Protein AF-A0A916GI77-F1 (afdb_monomer)

Foldseek 3Di:
DKDWDWDDDPQAIEIEIAEEQDPVVVVVVLVNLVPDDFRHKYKYAQVRYPYYDPVNVVVVVVLVVVPFDDDPRITIDRGRDPDD

Solvent-accessible surface area (backbone atoms only — not comparable to full-atom values): 4761 Å² total; per-residue (Å²): 122,69,46,78,47,81,46,81,55,94,65,32,35,41,36,39,37,34,28,50,35,31,70,68,44,50,54,53,47,52,54,55,55,71,72,51,64,79,89,39,41,36,37,39,36,46,74,48,45,78,46,71,37,74,62,30,49,53,49,56,54,54,41,46,77,75,67,32,47,76,57,90,52,33,37,38,37,85,62,77,76,75,90,128

Mean predicted aligned error: 5.36 Å

Sequence (84 aa):
MIKITTQHDGNSTMIRIEGVLDANALGGLRHALKAVPEAQRVTVELAGLTAISPEGRGFLMALDAIGCKLIGASLYISRLLEEV

Structure (mmCIF, N/CA/C/O backbone):
data_AF-A0A916GI77-F1
#
_entry.id   AF-A0A916GI77-F1
#
loop_
_atom_site.group_PDB
_atom_site.id
_atom_site.type_symbol
_atom_site.label_atom_id
_atom_site.label_alt_id
_atom_site.label_comp_id
_atom_site.label_asym_id
_atom_site.label_entity_id
_atom_site.label_seq_id
_atom_site.pdbx_PDB_ins_code
_atom_site.Cartn_x
_atom_site.Cartn_y
_atom_site.Cartn_z
_atom_site.occupancy
_atom_site.B_iso_or_equiv
_atom_site.auth_seq_id
_atom_site.auth_comp_id
_atom_site.auth_asym_id
_atom_site.auth_atom_id
_atom_site.pdbx_PDB_model_num
ATOM 1 N N . MET A 1 1 ? 12.752 6.191 -10.316 1.00 67.12 1 MET A N 1
ATOM 2 C CA . MET A 1 1 ? 12.552 7.190 -9.244 1.00 67.12 1 MET A CA 1
ATOM 3 C C . MET A 1 1 ? 11.199 6.912 -8.626 1.00 67.12 1 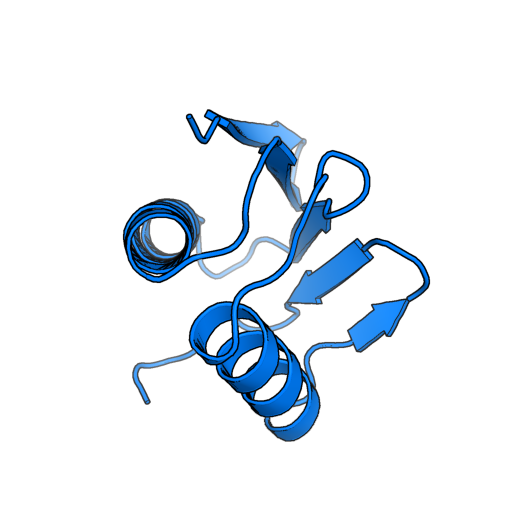MET A C 1
ATOM 5 O O . MET A 1 1 ? 10.265 6.683 -9.383 1.00 67.12 1 MET A O 1
ATOM 9 N N . ILE A 1 2 ? 11.120 6.848 -7.299 1.00 85.88 2 ILE A N 1
ATOM 10 C CA . ILE A 1 2 ? 9.862 6.611 -6.593 1.00 85.88 2 ILE A CA 1
ATOM 11 C C . ILE A 1 2 ? 9.312 7.914 -6.032 1.00 85.88 2 ILE A C 1
ATOM 13 O O . ILE A 1 2 ? 10.079 8.777 -5.603 1.00 85.88 2 ILE A O 1
ATOM 17 N N . LYS A 1 3 ? 7.988 8.035 -6.014 1.00 90.31 3 LYS A N 1
ATOM 18 C CA . LYS A 1 3 ? 7.286 9.107 -5.324 1.00 90.31 3 LYS A CA 1
ATOM 19 C C . LYS A 1 3 ? 6.273 8.511 -4.353 1.00 90.31 3 LYS A C 1
ATOM 21 O O . LYS A 1 3 ? 5.458 7.675 -4.735 1.00 90.31 3 LYS A O 1
ATOM 26 N N . ILE A 1 4 ? 6.342 8.954 -3.100 1.00 90.44 4 ILE A N 1
A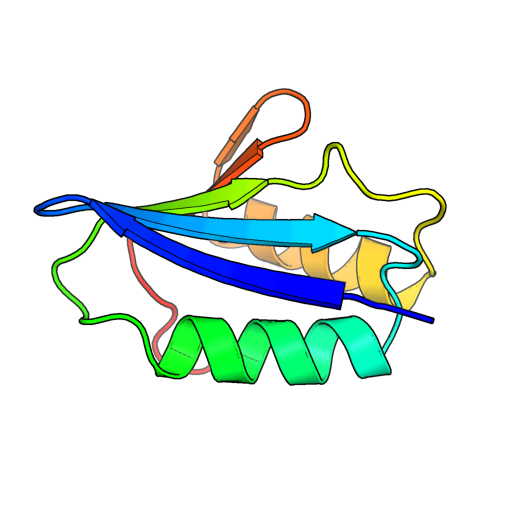TOM 27 C CA . ILE A 1 4 ? 5.405 8.585 -2.039 1.00 90.44 4 ILE A CA 1
ATOM 28 C C . ILE A 1 4 ? 4.681 9.855 -1.617 1.00 90.44 4 ILE A C 1
ATOM 30 O O . ILE A 1 4 ? 5.321 10.851 -1.285 1.00 90.44 4 ILE A O 1
ATOM 34 N N . THR A 1 5 ? 3.354 9.829 -1.673 1.00 91.81 5 THR A N 1
ATOM 35 C CA . THR A 1 5 ? 2.509 10.960 -1.274 1.00 91.81 5 THR A CA 1
ATOM 36 C C . THR A 1 5 ? 1.574 10.507 -0.167 1.00 91.81 5 THR A C 1
ATOM 38 O O . THR A 1 5 ? 0.894 9.498 -0.327 1.00 91.81 5 THR A O 1
ATOM 41 N N . THR A 1 6 ? 1.518 11.260 0.927 1.00 90.94 6 THR A N 1
ATOM 42 C CA . THR A 1 6 ? 0.616 10.991 2.050 1.00 90.94 6 THR A CA 1
ATOM 43 C C . THR A 1 6 ? -0.469 12.055 2.083 1.00 90.94 6 THR A C 1
ATOM 45 O O . THR A 1 6 ? -0.173 13.249 2.050 1.00 90.94 6 THR A O 1
ATOM 48 N N . GLN A 1 7 ? -1.723 11.624 2.145 1.00 90.50 7 GLN A N 1
ATOM 49 C CA . GLN A 1 7 ? -2.886 12.487 2.278 1.00 90.50 7 GLN A CA 1
ATOM 50 C C . GLN A 1 7 ? -3.707 12.040 3.485 1.00 90.50 7 GLN A C 1
ATOM 52 O O . GLN A 1 7 ? -4.025 10.861 3.625 1.00 90.50 7 GLN A O 1
ATOM 57 N N . HIS A 1 8 ? -4.070 12.992 4.336 1.00 87.50 8 HIS A N 1
ATOM 58 C CA . HIS A 1 8 ? -4.927 12.756 5.493 1.00 87.50 8 HIS A CA 1
ATOM 59 C C . HIS A 1 8 ? -6.347 13.231 5.177 1.00 87.50 8 HIS A C 1
ATOM 61 O O . HIS A 1 8 ? -6.525 14.348 4.690 1.00 87.50 8 HIS A O 1
ATOM 67 N N . ASP A 1 9 ? -7.343 12.392 5.453 1.00 83.94 9 ASP A N 1
ATOM 68 C CA . ASP A 1 9 ? -8.763 12.705 5.287 1.00 83.94 9 ASP A CA 1
ATOM 69 C C . ASP A 1 9 ? -9.569 12.191 6.489 1.00 83.94 9 ASP A C 1
ATOM 71 O O . ASP A 1 9 ? -9.873 11.000 6.621 1.00 83.94 9 ASP A O 1
ATOM 75 N N . GLY A 1 10 ? -9.871 13.102 7.416 1.00 84.38 10 GLY A N 1
ATOM 76 C CA . GLY A 1 10 ? -10.583 12.792 8.653 1.00 84.38 10 GLY A CA 1
ATOM 77 C C . GLY A 1 10 ? -9.896 11.685 9.457 1.00 84.38 10 GLY A C 1
ATOM 78 O O . GLY A 1 10 ? -8.802 11.876 9.983 1.00 84.38 10 GLY A O 1
ATOM 79 N N . ASN A 1 11 ? -10.551 10.523 9.559 1.00 84.88 11 ASN A N 1
ATOM 80 C CA . ASN A 1 11 ? -10.032 9.358 10.288 1.00 84.88 11 ASN A CA 1
ATOM 81 C C . ASN A 1 11 ? -9.290 8.342 9.397 1.00 84.88 11 ASN A C 1
ATOM 83 O O . ASN A 1 11 ? -9.128 7.176 9.770 1.00 84.88 11 ASN A O 1
ATOM 87 N N . SER A 1 12 ? -8.889 8.755 8.196 1.00 86.19 12 SER A N 1
ATOM 88 C CA . SER A 1 12 ? -8.184 7.901 7.247 1.00 86.19 12 SER A CA 1
ATOM 89 C C . SER A 1 12 ? -6.931 8.590 6.721 1.00 86.19 12 SER A C 1
ATOM 91 O O . SER A 1 12 ? -6.906 9.800 6.512 1.00 86.19 12 SER A O 1
ATOM 93 N N . THR A 1 13 ? -5.895 7.802 6.464 1.00 90.00 13 THR A N 1
ATOM 94 C CA . THR A 1 13 ? -4.709 8.231 5.728 1.00 90.00 13 THR A CA 1
ATOM 95 C C . THR A 1 13 ? -4.584 7.405 4.455 1.00 90.00 13 THR A C 1
ATOM 97 O O . THR A 1 13 ? -4.663 6.177 4.478 1.00 90.00 13 THR A O 1
ATOM 100 N N . MET A 1 14 ? -4.368 8.084 3.335 1.00 90.56 14 MET A N 1
ATOM 101 C CA . MET A 1 14 ? -4.060 7.474 2.052 1.00 90.56 14 MET A CA 1
ATOM 102 C C . MET A 1 14 ? -2.591 7.718 1.713 1.00 90.56 14 MET A C 1
ATOM 104 O O . MET A 1 14 ? -2.126 8.856 1.722 1.00 90.56 14 MET A O 1
ATOM 108 N N . ILE A 1 15 ? -1.863 6.650 1.404 1.00 91.25 15 ILE A N 1
ATOM 109 C CA . ILE A 1 15 ? -0.469 6.702 0.964 1.00 91.25 15 ILE A CA 1
ATOM 110 C C . ILE A 1 15 ? -0.427 6.224 -0.481 1.00 91.25 15 ILE A C 1
ATOM 112 O O . ILE A 1 15 ? -0.689 5.058 -0.754 1.00 91.25 15 ILE A O 1
ATOM 116 N N . ARG A 1 16 ? -0.090 7.102 -1.419 1.00 92.06 16 ARG A N 1
ATOM 117 C CA . ARG A 1 16 ? 0.071 6.743 -2.829 1.00 92.06 16 ARG A CA 1
ATOM 118 C C . ARG A 1 16 ? 1.532 6.475 -3.141 1.00 92.06 16 ARG A C 1
ATOM 120 O O . ARG A 1 16 ? 2.389 7.295 -2.804 1.00 92.06 16 ARG A O 1
ATOM 127 N N . ILE A 1 17 ? 1.791 5.361 -3.821 1.00 91.56 17 ILE A N 1
ATOM 128 C CA . ILE A 1 17 ? 3.120 4.987 -4.298 1.00 91.56 17 ILE A CA 1
ATOM 129 C C . ILE A 1 17 ? 3.133 4.997 -5.828 1.00 91.56 17 ILE A C 1
ATOM 131 O O . ILE A 1 17 ? 2.342 4.309 -6.472 1.00 91.56 17 ILE A O 1
ATOM 135 N N . GLU A 1 18 ? 4.056 5.762 -6.405 1.00 93.00 18 GLU A N 1
ATOM 136 C CA . GLU A 1 18 ? 4.259 5.866 -7.851 1.00 93.00 18 GLU A CA 1
ATOM 137 C C . GLU A 1 18 ? 5.689 5.446 -8.220 1.00 93.00 18 GLU A C 1
ATOM 139 O O . GLU A 1 18 ? 6.656 5.951 -7.643 1.00 93.00 18 GLU A O 1
ATOM 144 N N . GLY A 1 19 ? 5.836 4.551 -9.202 1.00 93.38 19 GLY A N 1
ATOM 145 C CA . GLY A 1 19 ? 7.133 4.072 -9.697 1.00 93.38 19 GLY A CA 1
ATOM 146 C C . GLY A 1 19 ? 7.441 2.615 -9.339 1.00 93.38 19 GLY A C 1
ATOM 147 O O . GLY A 1 19 ? 6.580 1.748 -9.437 1.00 93.38 19 GLY A O 1
ATOM 148 N N . VAL A 1 20 ? 8.690 2.316 -8.979 1.00 93.12 20 VAL A N 1
ATOM 149 C CA . VAL A 1 20 ? 9.135 0.939 -8.697 1.00 93.12 20 VAL A CA 1
ATOM 150 C C . VAL A 1 20 ? 9.053 0.657 -7.199 1.00 93.12 20 VAL A C 1
ATOM 152 O O . VAL A 1 20 ? 9.612 1.414 -6.409 1.00 93.12 20 VAL A O 1
ATOM 155 N N . LEU A 1 21 ? 8.391 -0.435 -6.806 1.00 91.06 21 LEU A N 1
ATOM 156 C CA . LEU A 1 21 ? 8.383 -0.915 -5.422 1.00 91.06 21 LEU A CA 1
ATOM 157 C C . LEU A 1 21 ? 9.637 -1.767 -5.163 1.00 91.06 21 LEU A C 1
ATOM 159 O O . LEU A 1 21 ? 9.623 -2.976 -5.391 1.00 91.06 21 LEU A O 1
ATOM 163 N N . ASP A 1 22 ? 10.714 -1.115 -4.725 1.00 91.69 22 ASP A N 1
ATOM 164 C CA . ASP A 1 22 ? 12.020 -1.700 -4.388 1.00 91.69 22 ASP A CA 1
ATOM 165 C C . ASP A 1 22 ? 12.413 -1.466 -2.912 1.00 91.69 22 ASP A C 1
ATOM 167 O O . ASP A 1 22 ? 11.639 -0.937 -2.118 1.00 91.69 22 ASP A O 1
ATOM 171 N N . ALA A 1 23 ? 13.625 -1.845 -2.500 1.00 87.56 23 ALA A N 1
ATOM 172 C CA . ALA A 1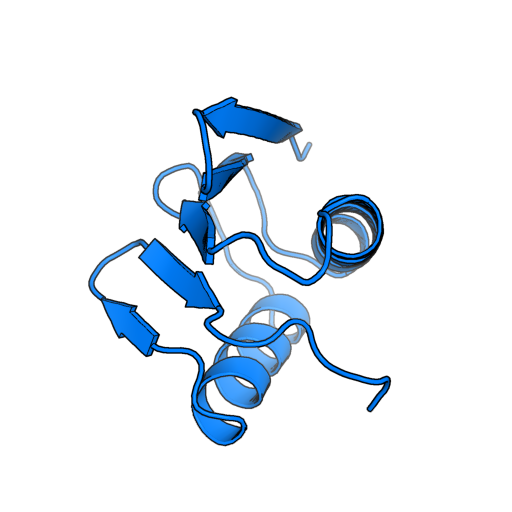 23 ? 14.075 -1.657 -1.116 1.00 87.56 23 ALA A CA 1
ATOM 173 C C . ALA A 1 23 ? 14.033 -0.186 -0.640 1.00 87.56 23 ALA A C 1
ATOM 175 O O . ALA A 1 23 ? 13.713 0.080 0.521 1.00 87.56 23 ALA A O 1
ATOM 176 N N . ASN A 1 24 ? 14.305 0.775 -1.529 1.00 87.81 24 ASN A N 1
ATOM 177 C CA . ASN A 1 24 ? 14.246 2.202 -1.206 1.00 87.81 24 ASN A CA 1
ATOM 178 C C . ASN A 1 24 ? 12.789 2.651 -1.002 1.00 87.81 24 ASN A C 1
ATOM 180 O O . ASN A 1 24 ? 12.463 3.333 -0.027 1.00 87.81 24 ASN A O 1
ATOM 184 N N . ALA A 1 25 ? 11.895 2.177 -1.874 1.00 89.12 25 ALA A N 1
ATOM 185 C CA . ALA A 1 25 ? 10.455 2.361 -1.748 1.00 89.12 25 ALA A CA 1
ATOM 186 C C . ALA A 1 25 ? 9.912 1.909 -0.396 1.00 89.12 25 ALA A C 1
ATOM 188 O O . ALA A 1 25 ? 9.133 2.614 0.244 1.00 89.12 25 ALA A O 1
ATOM 189 N N . LEU A 1 26 ? 10.346 0.725 0.036 1.00 88.56 26 LEU A N 1
ATOM 190 C CA . LEU A 1 26 ? 9.933 0.127 1.296 1.00 88.56 26 LEU A CA 1
ATOM 191 C C . LEU A 1 26 ? 10.412 0.948 2.493 1.00 88.56 26 LEU A C 1
ATOM 193 O O . LEU A 1 26 ? 9.653 1.121 3.445 1.00 88.56 26 LEU A O 1
ATOM 197 N N . GLY A 1 27 ? 11.632 1.492 2.442 1.00 86.81 27 GLY A N 1
ATOM 198 C CA . GLY A 1 27 ? 12.136 2.411 3.465 1.00 86.81 27 GLY A CA 1
ATOM 199 C C . GLY A 1 27 ? 11.257 3.657 3.599 1.00 86.81 27 GLY A C 1
ATOM 200 O O . GLY A 1 27 ? 10.812 3.991 4.700 1.00 86.81 27 GLY A O 1
ATOM 201 N N . GLY A 1 28 ? 10.931 4.294 2.471 1.00 88.19 28 GLY A N 1
ATOM 202 C CA . GLY A 1 28 ? 10.040 5.455 2.442 1.00 88.19 28 GLY A CA 1
ATOM 203 C C . GLY A 1 28 ? 8.613 5.134 2.900 1.00 88.19 28 GLY A C 1
ATOM 204 O O . GLY A 1 28 ? 8.031 5.891 3.676 1.00 88.19 28 GLY A O 1
ATOM 205 N N . LEU A 1 29 ? 8.065 3.986 2.492 1.00 86.50 29 LEU A N 1
ATOM 206 C CA . LEU A 1 29 ? 6.733 3.543 2.905 1.00 86.50 29 LEU A CA 1
ATOM 207 C C . LEU A 1 29 ? 6.676 3.270 4.410 1.00 86.50 29 LEU A C 1
ATOM 209 O O . LEU A 1 29 ? 5.734 3.699 5.068 1.00 86.50 29 LEU A O 1
ATOM 213 N N . ARG A 1 30 ? 7.692 2.608 4.979 1.00 84.69 30 ARG A N 1
ATOM 214 C CA . ARG A 1 30 ? 7.789 2.391 6.432 1.00 84.69 30 ARG A CA 1
ATOM 215 C C . ARG A 1 30 ? 7.827 3.713 7.189 1.00 84.69 30 ARG A C 1
ATOM 217 O O . ARG A 1 30 ? 7.148 3.845 8.202 1.00 84.69 30 ARG A O 1
ATOM 224 N N . HIS A 1 31 ? 8.581 4.693 6.692 1.00 86.56 31 HIS A N 1
ATOM 225 C CA . HIS A 1 31 ? 8.617 6.023 7.294 1.00 86.56 31 HIS A CA 1
ATOM 226 C C . HIS A 1 31 ? 7.247 6.717 7.231 1.00 86.56 31 HIS A C 1
ATOM 228 O O . HIS A 1 31 ? 6.780 7.234 8.243 1.00 86.56 31 HIS A O 1
ATOM 234 N N . ALA A 1 32 ? 6.569 6.657 6.079 1.00 86.88 32 ALA A N 1
ATOM 235 C CA . ALA A 1 32 ? 5.230 7.218 5.910 1.00 86.88 32 ALA A CA 1
ATOM 236 C C . ALA A 1 32 ? 4.199 6.549 6.832 1.00 86.88 32 ALA A C 1
ATOM 238 O O . ALA A 1 32 ? 3.402 7.245 7.449 1.00 86.88 32 ALA A O 1
ATOM 239 N N . LEU A 1 33 ? 4.251 5.221 6.972 1.00 83.06 33 LEU A N 1
ATOM 240 C CA . LEU A 1 33 ? 3.384 4.460 7.873 1.00 83.06 33 LEU A CA 1
ATOM 241 C C . LEU A 1 33 ? 3.614 4.830 9.344 1.00 83.06 33 LEU A C 1
ATOM 243 O O . LEU A 1 33 ? 2.644 5.038 10.063 1.00 83.06 33 LEU A O 1
ATOM 247 N N . LYS A 1 34 ? 4.873 4.989 9.780 1.00 83.75 34 LYS A N 1
ATOM 248 C CA . LYS A 1 34 ? 5.204 5.424 11.152 1.00 83.75 34 LYS A CA 1
ATOM 249 C C . LYS A 1 34 ? 4.698 6.835 11.480 1.00 83.75 34 LYS A C 1
ATOM 251 O O . LYS A 1 34 ? 4.510 7.148 12.649 1.00 83.75 34 LYS A O 1
ATOM 256 N N . ALA A 1 35 ? 4.487 7.683 10.473 1.00 84.31 35 ALA A N 1
ATOM 257 C CA . ALA A 1 35 ? 3.942 9.027 10.655 1.00 84.31 35 ALA A CA 1
ATOM 258 C C . ALA A 1 35 ? 2.406 9.053 10.772 1.00 84.31 35 ALA A C 1
ATOM 260 O O . ALA A 1 35 ? 1.837 10.106 11.066 1.00 84.31 35 ALA A O 1
ATOM 261 N N . VAL A 1 36 ? 1.720 7.930 10.528 1.00 82.00 36 VAL A N 1
ATOM 262 C CA . VAL A 1 36 ? 0.260 7.864 10.618 1.00 82.00 36 VAL A CA 1
ATOM 263 C C . VAL A 1 36 ? -0.181 7.650 12.071 1.00 82.00 36 VAL A C 1
ATOM 265 O O . VAL A 1 36 ? 0.334 6.748 12.730 1.00 82.00 36 VAL A O 1
ATOM 268 N N . PRO A 1 37 ? -1.155 8.425 12.586 1.00 79.50 37 PRO A N 1
ATOM 269 C CA . PRO A 1 37 ? -1.703 8.202 13.923 1.00 79.50 37 PRO A CA 1
ATOM 270 C C . PRO A 1 37 ? -2.349 6.812 14.072 1.00 79.50 37 PRO A C 1
ATOM 272 O O . PRO A 1 37 ? -3.109 6.391 13.201 1.00 79.50 37 PRO A O 1
ATOM 275 N N . GLU A 1 38 ? -2.130 6.138 15.207 1.00 73.12 38 GLU A N 1
ATOM 276 C CA . GLU A 1 38 ? -2.560 4.743 15.455 1.00 73.12 38 GLU A CA 1
ATOM 277 C C . GLU A 1 38 ? -4.062 4.474 15.255 1.00 73.12 38 GLU A C 1
ATOM 279 O O . GLU A 1 38 ? -4.452 3.372 14.871 1.00 73.12 38 GLU A O 1
ATOM 284 N N . ALA A 1 39 ? -4.920 5.467 15.502 1.00 69.62 39 ALA A N 1
ATOM 285 C CA . ALA A 1 39 ? -6.374 5.321 15.395 1.00 69.62 39 ALA A CA 1
ATOM 286 C C . ALA A 1 39 ? -6.921 5.473 13.959 1.00 69.62 39 ALA A C 1
ATOM 288 O O . ALA A 1 39 ? -8.123 5.282 13.736 1.00 69.62 39 ALA A O 1
ATOM 289 N N . GLN A 1 40 ? -6.072 5.832 12.989 1.00 77.56 40 GLN A N 1
ATOM 290 C CA . GLN A 1 40 ? -6.500 6.085 11.616 1.00 77.56 40 GLN A CA 1
ATOM 291 C C . GLN A 1 40 ? -6.440 4.829 10.747 1.00 77.56 40 GLN A C 1
ATOM 293 O O . GLN A 1 40 ? -5.515 4.021 10.819 1.00 77.56 40 GLN A O 1
ATOM 298 N N . ARG A 1 41 ? -7.425 4.691 9.855 1.00 83.62 41 ARG A N 1
ATOM 299 C CA . ARG A 1 41 ? -7.397 3.656 8.813 1.00 83.62 41 ARG A CA 1
ATOM 300 C C . ARG A 1 41 ? -6.382 4.041 7.750 1.00 83.62 41 ARG A C 1
ATOM 302 O O . ARG A 1 41 ? -6.438 5.163 7.253 1.00 83.62 41 ARG A O 1
ATOM 309 N N . VAL A 1 42 ? -5.518 3.115 7.344 1.00 87.31 42 VAL A N 1
ATOM 310 C CA . VAL A 1 42 ? -4.534 3.396 6.293 1.00 87.31 42 VAL A CA 1
ATOM 311 C C . VAL A 1 42 ? -4.865 2.628 5.027 1.00 87.31 42 VAL A C 1
ATOM 313 O O . VAL A 1 42 ? -5.093 1.419 5.062 1.00 87.31 42 VAL A O 1
ATOM 316 N N . THR A 1 43 ? -4.881 3.341 3.904 1.00 89.31 43 THR A N 1
ATOM 317 C CA . THR A 1 43 ? -4.952 2.751 2.564 1.00 89.31 43 THR A CA 1
ATOM 318 C C . THR A 1 43 ? -3.675 3.093 1.814 1.00 89.31 43 THR A C 1
ATOM 320 O O . THR A 1 43 ? -3.350 4.267 1.660 1.00 89.31 43 THR A O 1
ATOM 323 N N . VAL A 1 44 ? -2.953 2.086 1.337 1.00 89.50 44 VAL A N 1
ATOM 324 C CA . VAL A 1 44 ? -1.808 2.278 0.447 1.00 89.50 44 VAL A CA 1
ATOM 325 C C . VAL A 1 44 ? -2.257 1.991 -0.982 1.00 89.50 44 VAL A C 1
ATOM 327 O O . VAL A 1 44 ? -2.642 0.868 -1.302 1.00 89.50 44 VAL A O 1
ATOM 330 N N . GLU A 1 45 ? -2.233 3.008 -1.836 1.00 90.69 45 GLU A N 1
ATOM 331 C CA . GLU A 1 45 ? -2.588 2.914 -3.248 1.00 90.69 45 GLU A CA 1
ATOM 332 C C . GLU A 1 45 ? -1.348 2.548 -4.073 1.00 90.69 45 GLU A C 1
ATOM 334 O O . GLU A 1 45 ? -0.369 3.295 -4.140 1.00 90.69 45 GLU A O 1
ATOM 339 N N . LEU A 1 46 ? -1.417 1.380 -4.709 1.00 89.88 46 LEU A N 1
ATOM 340 C CA . LEU A 1 46 ? -0.363 0.765 -5.516 1.00 89.88 46 LEU A CA 1
ATOM 341 C C . LEU A 1 46 ? -0.616 0.921 -7.025 1.00 89.88 46 LEU A C 1
ATOM 343 O O . LEU A 1 46 ? 0.163 0.425 -7.832 1.00 89.88 46 LEU A O 1
ATOM 347 N N . ALA A 1 47 ? -1.693 1.605 -7.428 1.00 89.06 47 ALA A N 1
ATOM 348 C CA . ALA A 1 47 ? -2.050 1.800 -8.837 1.00 89.06 47 ALA A CA 1
ATOM 349 C C . ALA A 1 47 ? -0.988 2.586 -9.631 1.00 89.06 47 ALA A C 1
ATOM 351 O O . ALA A 1 47 ? -0.896 2.443 -10.847 1.00 89.06 47 ALA A O 1
ATOM 352 N N . GLY A 1 48 ? -0.173 3.394 -8.947 1.00 88.75 48 GLY A N 1
ATOM 353 C CA . GLY A 1 48 ? 0.947 4.121 -9.544 1.00 88.75 48 GLY A CA 1
ATOM 354 C C . GLY A 1 48 ? 2.211 3.279 -9.752 1.00 88.75 48 GLY A C 1
ATOM 355 O O . GLY A 1 48 ? 3.207 3.804 -10.260 1.00 88.75 48 GLY A O 1
ATOM 356 N N . LEU A 1 49 ? 2.219 2.003 -9.349 1.00 91.94 49 LEU A N 1
ATOM 357 C CA . LEU A 1 49 ? 3.389 1.148 -9.507 1.00 91.94 49 LEU A CA 1
ATOM 358 C C . LEU A 1 49 ? 3.589 0.737 -10.967 1.00 91.94 49 LEU A C 1
ATOM 360 O O . LEU A 1 49 ? 2.687 0.224 -11.622 1.00 91.94 49 LEU A O 1
ATOM 364 N N . THR A 1 50 ? 4.813 0.907 -11.457 1.00 93.62 50 THR A N 1
ATOM 365 C CA . THR A 1 50 ? 5.231 0.494 -12.802 1.00 93.62 50 THR A CA 1
ATOM 366 C C . THR A 1 50 ? 6.028 -0.809 -12.794 1.00 93.62 50 THR A C 1
ATOM 368 O O . THR A 1 50 ? 6.087 -1.492 -13.813 1.00 93.62 50 THR A O 1
ATOM 371 N N . ALA A 1 51 ? 6.624 -1.177 -11.654 1.00 92.25 51 ALA A N 1
ATOM 3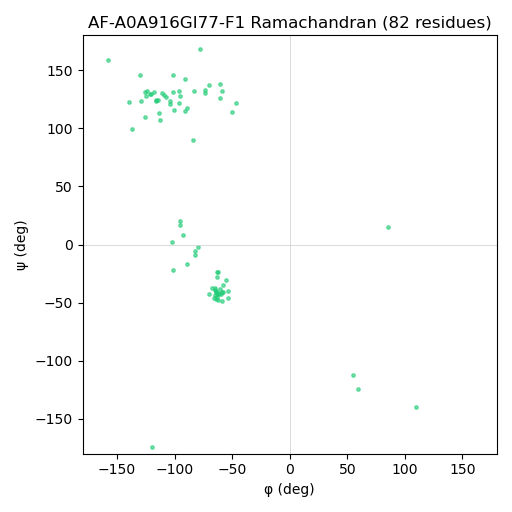72 C CA . ALA A 1 51 ? 7.291 -2.459 -11.439 1.00 92.25 51 ALA A CA 1
ATOM 373 C C . ALA A 1 51 ? 7.376 -2.802 -9.941 1.00 92.25 51 ALA A C 1
ATOM 375 O O . ALA A 1 51 ? 7.310 -1.920 -9.082 1.00 92.25 51 ALA A O 1
ATOM 376 N N . ILE A 1 52 ? 7.558 -4.087 -9.628 1.00 91.62 52 ILE A N 1
ATOM 377 C CA . ILE A 1 52 ? 7.711 -4.602 -8.260 1.00 91.62 52 ILE A CA 1
ATOM 378 C C . ILE A 1 52 ? 8.967 -5.478 -8.215 1.00 91.62 52 ILE A C 1
ATOM 380 O O . ILE A 1 52 ? 9.080 -6.426 -8.994 1.00 91.62 52 ILE A O 1
ATOM 384 N N . SER A 1 53 ? 9.908 -5.163 -7.322 1.00 93.44 53 SER A N 1
ATOM 385 C CA . SER A 1 53 ? 11.123 -5.964 -7.124 1.00 93.44 53 SER A CA 1
ATOM 38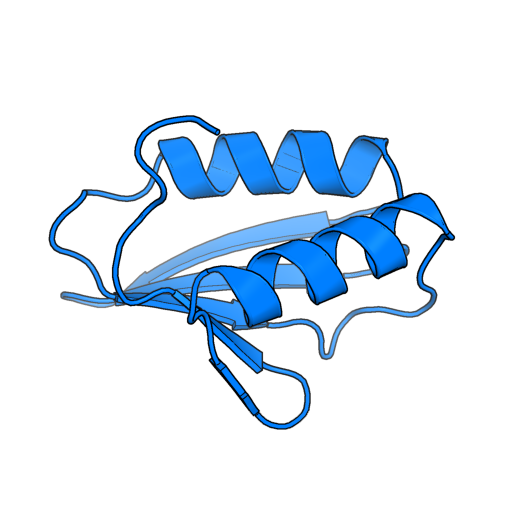6 C C . SER A 1 53 ? 10.836 -7.232 -6.295 1.00 93.44 53 SER A C 1
ATOM 388 O O . SER A 1 53 ? 9.766 -7.341 -5.683 1.00 93.44 53 SER A O 1
ATOM 390 N N . PRO A 1 54 ? 11.769 -8.200 -6.219 1.00 93.31 54 PRO A N 1
ATOM 391 C CA . PRO A 1 54 ? 11.637 -9.350 -5.322 1.00 93.31 54 PRO A CA 1
ATOM 392 C C . PRO A 1 54 ? 11.380 -8.954 -3.858 1.00 93.31 54 PRO A C 1
ATOM 394 O O . PRO A 1 54 ? 10.529 -9.552 -3.201 1.00 93.31 54 PRO A O 1
ATOM 397 N N . GLU A 1 55 ? 12.050 -7.911 -3.366 1.00 90.50 55 GLU A N 1
ATOM 398 C CA . GLU A 1 55 ? 11.862 -7.363 -2.018 1.00 90.50 55 GLU A CA 1
ATOM 399 C C . GLU A 1 55 ? 10.470 -6.748 -1.853 1.00 90.50 55 GLU A C 1
ATOM 401 O O . GLU A 1 55 ? 9.781 -7.032 -0.871 1.00 90.50 55 GLU A O 1
ATOM 406 N N . GLY A 1 56 ? 10.025 -5.949 -2.831 1.00 88.62 56 GLY A N 1
ATOM 407 C CA . GLY A 1 56 ? 8.677 -5.380 -2.846 1.00 88.62 56 GLY A CA 1
ATOM 408 C C . GLY A 1 56 ? 7.597 -6.463 -2.824 1.00 88.62 56 GLY A C 1
ATOM 409 O O . GLY A 1 56 ? 6.626 -6.366 -2.073 1.00 88.62 56 GLY A O 1
ATOM 410 N N . ARG A 1 57 ? 7.801 -7.546 -3.582 1.00 89.69 57 ARG A N 1
ATOM 411 C CA . ARG A 1 57 ? 6.913 -8.714 -3.573 1.00 89.69 57 ARG A CA 1
ATOM 412 C C . ARG A 1 57 ? 6.905 -9.406 -2.211 1.00 89.69 57 ARG A C 1
ATOM 414 O O . ARG A 1 57 ? 5.826 -9.694 -1.700 1.00 89.69 57 ARG A O 1
ATOM 421 N N . GLY A 1 58 ? 8.077 -9.647 -1.621 1.00 88.56 58 GLY A N 1
ATOM 422 C CA . GLY A 1 58 ? 8.194 -10.247 -0.289 1.00 88.56 58 GLY A CA 1
ATOM 423 C C . GLY A 1 58 ? 7.468 -9.430 0.781 1.00 88.56 58 GLY A C 1
ATOM 424 O O . GLY A 1 58 ? 6.748 -9.989 1.604 1.00 88.56 58 GLY A O 1
ATOM 425 N N . PHE A 1 59 ? 7.570 -8.102 0.712 1.00 86.31 59 PHE A N 1
ATOM 426 C CA . PHE A 1 59 ? 6.837 -7.199 1.595 1.00 86.31 59 PHE A CA 1
ATOM 427 C C . PHE A 1 59 ? 5.314 -7.312 1.435 1.00 86.31 59 PHE A C 1
ATOM 429 O O . PHE A 1 59 ? 4.614 -7.463 2.433 1.00 86.31 59 PHE A O 1
ATOM 436 N N . LEU A 1 60 ? 4.791 -7.291 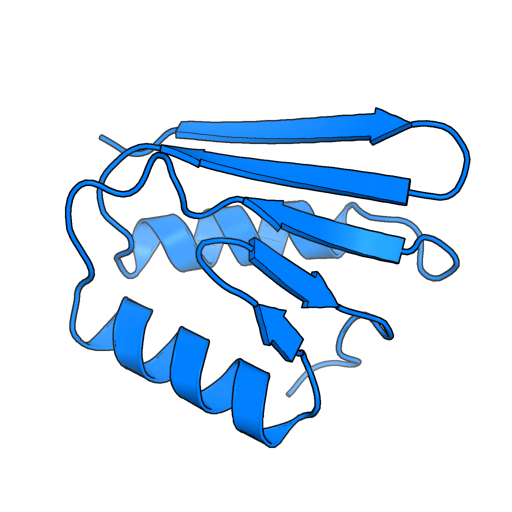0.203 1.00 84.81 60 LEU A N 1
ATOM 437 C CA . LEU A 1 60 ? 3.348 -7.434 -0.034 1.00 84.81 60 LEU A CA 1
ATOM 438 C C . LEU A 1 60 ? 2.808 -8.780 0.474 1.00 84.81 60 LEU A C 1
ATOM 440 O O . LEU A 1 60 ? 1.724 -8.824 1.048 1.00 84.81 60 LEU A O 1
ATOM 444 N N . MET A 1 61 ? 3.576 -9.863 0.318 1.00 84.94 61 MET A N 1
ATOM 445 C CA . MET A 1 61 ? 3.207 -11.178 0.858 1.00 84.94 61 MET A CA 1
ATOM 446 C C . MET A 1 61 ? 3.236 -11.204 2.394 1.00 84.94 61 MET A C 1
ATOM 448 O O . MET A 1 61 ? 2.364 -11.811 3.009 1.00 84.94 61 MET A O 1
ATOM 452 N N . ALA A 1 62 ? 4.194 -10.521 3.027 1.00 83.56 62 ALA A N 1
ATOM 453 C CA . ALA A 1 62 ? 4.249 -10.410 4.485 1.00 83.56 62 ALA A CA 1
ATOM 454 C C . ALA A 1 62 ? 3.049 -9.631 5.052 1.00 83.56 62 ALA A C 1
ATOM 456 O O . ALA A 1 62 ? 2.514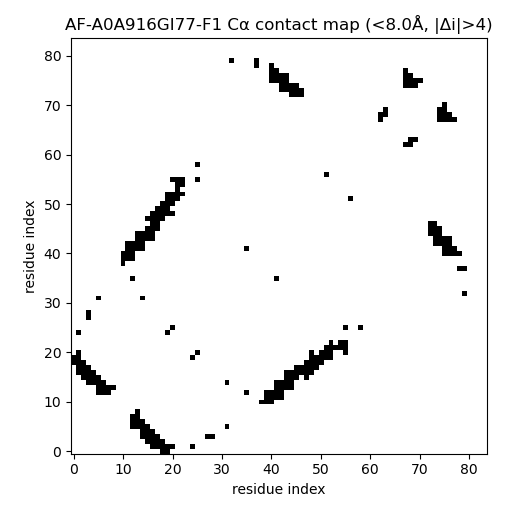 -10.006 6.091 1.00 83.56 62 ALA A O 1
ATOM 457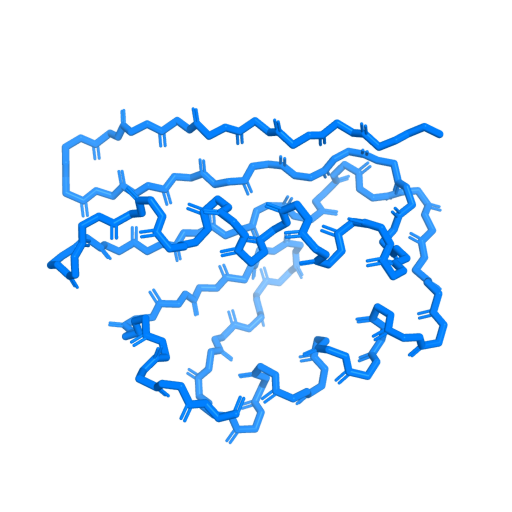 N N . LEU A 1 63 ? 2.601 -8.581 4.355 1.00 78.94 63 LEU A N 1
ATOM 458 C CA . LEU A 1 63 ? 1.421 -7.799 4.734 1.00 78.94 63 LEU A CA 1
ATOM 459 C C . LEU A 1 63 ? 0.125 -8.622 4.687 1.00 78.94 63 LEU A C 1
ATOM 461 O O . LEU A 1 63 ? -0.721 -8.484 5.568 1.00 78.94 63 LEU A O 1
ATOM 465 N N . ASP A 1 64 ? -0.027 -9.483 3.683 1.00 76.88 64 ASP A N 1
ATOM 466 C CA . ASP A 1 64 ? -1.171 -10.397 3.592 1.00 76.88 64 ASP A CA 1
ATOM 467 C C . ASP A 1 64 ? -1.203 -11.366 4.792 1.00 76.88 64 ASP A C 1
ATOM 469 O O . ASP A 1 64 ? -2.236 -11.538 5.441 1.00 76.88 64 ASP A O 1
ATOM 473 N N . ALA A 1 65 ? -0.038 -11.901 5.182 1.00 77.19 65 ALA A N 1
ATOM 474 C CA . ALA A 1 65 ? 0.089 -12.843 6.298 1.00 77.19 65 ALA A CA 1
ATOM 475 C C . ALA A 1 65 ? -0.308 -12.260 7.670 1.00 77.19 65 ALA A C 1
ATOM 477 O O . ALA A 1 65 ? -0.757 -12.997 8.548 1.00 77.19 65 ALA A O 1
ATOM 478 N N . ILE A 1 66 ? -0.172 -10.947 7.862 1.00 74.00 66 ILE A N 1
ATOM 479 C CA . ILE A 1 66 ? -0.548 -10.245 9.105 1.00 74.00 66 ILE A CA 1
ATOM 480 C C . ILE A 1 66 ? -1.981 -9.684 9.067 1.00 74.00 66 ILE A C 1
ATOM 482 O O . ILE A 1 66 ? -2.383 -8.931 9.954 1.00 74.00 66 ILE A O 1
ATOM 486 N N . GLY A 1 67 ? -2.75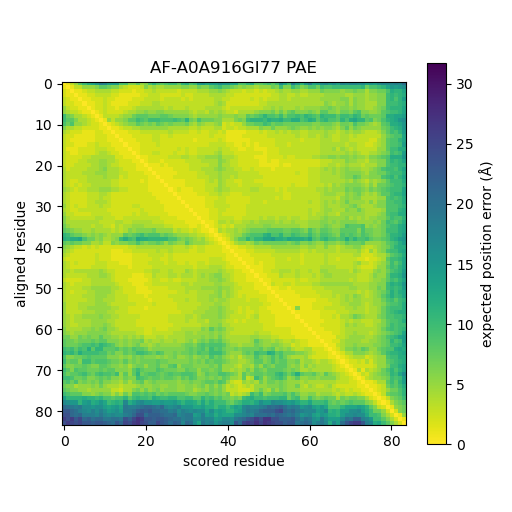7 -10.026 8.034 1.00 70.69 67 GLY A N 1
ATOM 487 C CA . GLY A 1 67 ? -4.160 -9.639 7.915 1.00 70.69 67 GLY A CA 1
ATOM 488 C C . GLY A 1 67 ? -4.403 -8.260 7.299 1.00 70.69 67 GLY A C 1
ATOM 489 O O . GLY A 1 67 ? -5.529 -7.759 7.389 1.00 70.69 67 GLY A O 1
ATOM 490 N N . CYS A 1 68 ? -3.404 -7.646 6.653 1.00 81.75 68 CYS A N 1
ATOM 491 C CA . CYS A 1 68 ? -3.679 -6.522 5.758 1.00 81.75 68 CYS A CA 1
ATOM 492 C C . CYS A 1 68 ? -4.395 -7.052 4.515 1.00 81.75 68 CYS A C 1
ATOM 494 O O . CYS A 1 68 ? -4.018 -8.082 3.963 1.00 81.75 68 CYS A O 1
ATOM 496 N N . LYS A 1 69 ? -5.429 -6.350 4.050 1.00 80.56 69 LYS A N 1
ATOM 497 C CA . LYS A 1 69 ? -6.201 -6.805 2.887 1.00 80.56 69 LYS A CA 1
ATOM 498 C C . LYS A 1 69 ? -5.697 -6.132 1.626 1.00 80.56 69 LYS A C 1
ATOM 500 O O . LYS A 1 69 ? -5.756 -4.908 1.529 1.00 80.56 69 LYS A O 1
ATOM 505 N N . LEU A 1 70 ? -5.272 -6.923 0.648 1.00 77.81 70 LEU A N 1
ATOM 506 C CA . LEU A 1 70 ? -5.026 -6.448 -0.710 1.00 77.81 70 LEU A CA 1
ATOM 507 C C . LEU A 1 70 ? -6.306 -6.613 -1.541 1.00 77.81 70 LEU A C 1
ATOM 509 O O . LEU A 1 70 ? -6.768 -7.730 -1.765 1.00 77.81 70 LEU A O 1
ATOM 513 N N . ILE A 1 71 ? -6.900 -5.505 -1.986 1.00 79.88 71 ILE A N 1
ATOM 514 C CA . ILE A 1 71 ? -8.094 -5.501 -2.841 1.00 79.88 71 ILE A CA 1
ATOM 515 C C . ILE A 1 71 ? -7.773 -4.675 -4.084 1.00 79.88 71 ILE A C 1
ATOM 517 O O . ILE A 1 71 ? -7.625 -3.454 -4.019 1.00 79.88 71 ILE A O 1
ATOM 521 N N . GLY A 1 72 ? -7.644 -5.352 -5.226 1.00 80.94 72 GLY A N 1
ATOM 522 C CA . GLY A 1 72 ? -7.179 -4.720 -6.458 1.00 80.94 72 GLY A CA 1
ATOM 523 C C . GLY A 1 72 ? -5.780 -4.125 -6.279 1.00 80.94 72 GLY A C 1
ATOM 524 O O . GLY A 1 72 ? -4.857 -4.824 -5.870 1.00 80.94 72 GLY A O 1
ATOM 525 N N . ALA A 1 73 ? -5.639 -2.830 -6.567 1.00 79.56 73 ALA A N 1
ATOM 526 C CA . ALA A 1 73 ? -4.391 -2.083 -6.403 1.00 79.56 73 ALA A CA 1
ATOM 527 C C . ALA A 1 73 ? -4.306 -1.325 -5.063 1.00 79.56 73 ALA A C 1
ATOM 529 O O . ALA A 1 73 ? -3.528 -0.381 -4.950 1.00 79.56 73 ALA A O 1
ATOM 530 N N . SER A 1 74 ? -5.097 -1.708 -4.058 1.00 81.19 74 SER A N 1
ATOM 531 C CA . SER A 1 74 ? -5.146 -1.030 -2.760 1.00 81.19 74 SER A CA 1
ATOM 532 C C . SER A 1 74 ? -4.865 -1.996 -1.618 1.00 81.19 74 SER A C 1
ATOM 534 O O . SER A 1 74 ? -5.468 -3.067 -1.530 1.00 81.19 74 SER A O 1
ATOM 536 N N . LEU A 1 75 ? -3.974 -1.594 -0.718 1.00 82.38 75 LEU A N 1
ATOM 537 C CA . LEU A 1 75 ? -3.666 -2.305 0.516 1.00 82.38 75 LEU A CA 1
ATOM 538 C C . LEU A 1 75 ? -4.317 -1.586 1.701 1.00 82.38 75 LEU A C 1
ATOM 540 O O . LEU A 1 75 ? -4.042 -0.415 1.951 1.00 82.38 75 LEU A O 1
ATOM 544 N N . TYR A 1 76 ? -5.137 -2.305 2.458 1.00 80.19 76 TYR A N 1
ATOM 545 C CA . TYR A 1 76 ? -5.829 -1.797 3.638 1.00 80.19 76 TYR A CA 1
ATOM 546 C C . TYR A 1 76 ? -5.154 -2.304 4.909 1.00 80.19 76 TYR A C 1
ATOM 548 O O . TYR A 1 76 ? -5.089 -3.514 5.144 1.00 80.19 76 TYR A O 1
ATOM 556 N N . ILE A 1 77 ? -4.700 -1.370 5.742 1.00 76.88 77 ILE A N 1
ATOM 557 C CA . ILE A 1 77 ? -4.024 -1.641 7.010 1.00 76.88 77 ILE A CA 1
ATOM 558 C C . ILE A 1 77 ? -4.954 -1.167 8.132 1.00 76.88 77 ILE A C 1
ATOM 560 O O . ILE A 1 77 ? -5.173 0.030 8.328 1.00 76.88 77 ILE A O 1
ATOM 564 N N . SER A 1 78 ? -5.560 -2.125 8.837 1.00 63.50 78 SER A N 1
ATOM 565 C CA . SER A 1 78 ? -6.517 -1.876 9.928 1.00 63.50 78 SER A CA 1
ATOM 566 C C . SER A 1 78 ? -5.871 -1.751 11.310 1.00 63.50 78 SER A C 1
ATOM 568 O O . SER A 1 78 ? -6.513 -1.251 12.229 1.00 63.50 78 SER A O 1
ATOM 570 N N . ARG A 1 79 ? -4.623 -2.202 11.459 1.00 60.19 79 ARG A N 1
ATOM 571 C CA . ARG A 1 79 ? -3.754 -1.937 12.609 1.00 60.19 79 ARG A CA 1
ATOM 572 C C . ARG A 1 79 ? -2.354 -1.688 12.069 1.00 60.19 79 ARG A C 1
ATOM 574 O O . ARG A 1 79 ? -1.832 -2.533 11.345 1.00 60.19 79 ARG A O 1
ATOM 581 N N . LEU A 1 80 ? -1.788 -0.522 12.371 1.00 55.69 80 LEU A N 1
ATOM 582 C CA . LEU A 1 80 ? -0.371 -0.276 12.132 1.00 55.69 80 LEU A CA 1
ATOM 583 C C . LEU A 1 80 ? 0.413 -1.294 12.958 1.00 55.69 80 LEU A C 1
ATOM 585 O O . LEU A 1 80 ? 0.150 -1.465 14.143 1.00 55.69 80 LEU A O 1
ATOM 589 N N . LEU A 1 81 ? 1.294 -2.024 12.280 1.00 53.81 81 LEU A N 1
ATOM 590 C CA . LEU A 1 81 ? 2.178 -3.018 12.873 1.00 53.81 81 LEU A CA 1
ATOM 591 C C . LEU A 1 81 ? 2.906 -2.418 14.083 1.00 53.81 81 LEU A C 1
ATOM 593 O O . LEU A 1 81 ? 3.752 -1.542 13.903 1.00 53.81 81 LEU A O 1
ATOM 597 N N . GLU A 1 82 ? 2.623 -2.918 15.288 1.00 46.19 82 GLU A N 1
ATOM 598 C CA . GLU A 1 82 ? 3.659 -2.970 16.321 1.00 46.19 82 GLU A CA 1
ATOM 599 C C . GLU A 1 82 ? 4.805 -3.817 15.746 1.00 46.19 82 GLU A C 1
ATOM 601 O O . GLU A 1 82 ? 4.558 -4.831 15.091 1.00 46.19 82 GLU A O 1
ATOM 606 N N . GLU A 1 83 ? 6.036 -3.322 15.869 1.00 40.47 83 GLU A N 1
ATOM 607 C CA . GLU A 1 83 ? 7.204 -3.744 15.087 1.00 40.47 83 GLU A CA 1
ATOM 608 C C . GLU A 1 83 ? 7.364 -5.276 14.978 1.00 40.47 83 GLU A C 1
ATOM 610 O O . GLU A 1 83 ? 7.504 -5.968 15.985 1.00 40.47 83 GLU A O 1
ATOM 615 N N . VAL A 1 84 ? 7.384 -5.783 13.735 1.00 41.50 84 VAL A N 1
ATOM 616 C CA . VAL A 1 84 ? 7.914 -7.110 13.364 1.00 41.50 84 VAL A CA 1
ATOM 617 C C . VAL A 1 84 ? 9.252 -6.921 12.665 1.00 41.50 84 VAL A C 1
ATOM 619 O O . VAL A 1 84 ? 9.313 -6.056 11.752 1.00 41.50 84 VAL A O 1
#

Radius of gyration: 11.78 Å; Cα contacts (8 Å, |Δi|>4): 136; chains: 1; bounding box: 25×26×29 Å

Secondary structure (DSSP, 8-state):
--EEEEEEETTEEEEEEEEEESHHHHHHHHHHHHTS-TTSEEEEEEEEEEEE-HHHHHHHHHHHHTT-EEETTEEEESS-----

pLDDT: mean 82.84, std 11.31, range [40.47, 93.62]

Nearest PDB structures (foldseek):
  1th8-assembly1_B  TM=7.472E-01  e=5.069E-04  Geobacillus stearothermophilus
  4hyl-assembly1_A  TM=7.486E-01  e=2.306E-03  Haliangium ochraceum DSM 14365
  6m36-assembly1_H  TM=7.195E-01  e=8.061E-03  Bacillus subtilis subsp. subtilis str. 168
  4qtp-assembly2_B  TM=6.822E-01  e=1.558E-02  Mycobacterium avium subsp. paratuberculosis K-10
  8ih8-assembly1_A  TM=7.387E-01  e=2.470E-02  Mycobacterium tuberculosis H37Rv